Protein AF-A0A1D1ZWN4-F1 (afdb_monomer_lite)

Secondary structure (DSSP, 8-state):
-PPPP--HHHHHHHHHHHHHH-TT-TTTTHHHHHHHHHHHHHHH-HHHHHHHHHHTTPPTT---SS--GGGHHHHHHHHHHHHHHHHHHHHHHT-------------

Foldseek 3Di:
DDDPQPQLVNLVVVLVVVCVVCVPCVVSCVVSVLLNVLNVLCVQCVPLSVLQCVQQVHDPRDRDPDRDPSCVVSVVVSVVSVVVV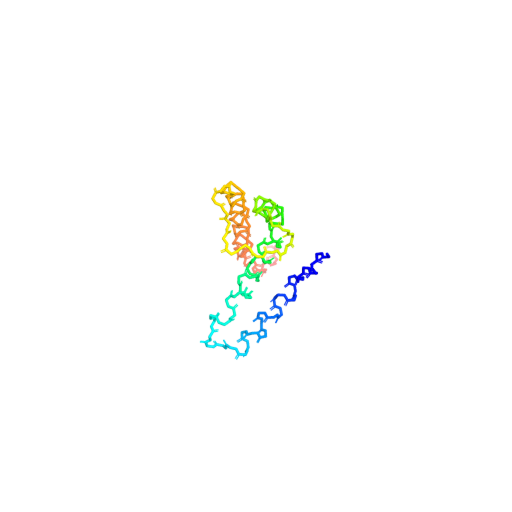VVVVVVVVPPDPPPDDDDDDDD

Radius of gyration: 20.28 Å; chains: 1; bounding box: 47×37×68 Å

Sequence (107 aa):
MPAPVPSCDRVFRALEDCSRKHPRQPEVCSQLSAAAGWCAVRSVCPSEVDAVEACAGRGPGMTPPRVPHTCSFQVQCLDECLEAHAERLEADAELPRVSQGQGRNPA

Organism: Auxenochlorella protothecoides (NCBI:txid3075)

pLDDT: mean 76.06, std 15.77, range [36.69, 93.31]

Structure (mmCIF, N/CA/C/O backbone):
data_AF-A0A1D1ZWN4-F1
#
_entry.id   AF-A0A1D1ZWN4-F1
#
loop_
_atom_site.group_PDB
_atom_site.id
_atom_site.type_symbol
_atom_site.label_atom_id
_atom_site.label_alt_id
_atom_site.label_comp_id
_atom_site.label_asym_id
_atom_site.label_entity_id
_atom_site.label_seq_id
_atom_site.pdbx_PDB_ins_code
_atom_site.Cartn_x
_atom_site.Cartn_y
_atom_site.Cartn_z
_atom_site.occupancy
_atom_site.B_iso_or_equiv
_atom_site.auth_seq_id
_atom_site.auth_comp_id
_atom_site.auth_asym_id
_atom_site.auth_atom_id
_atom_site.pdbx_PDB_model_num
ATOM 1 N N . MET A 1 1 ? -1.647 -10.327 -19.494 1.00 36.69 1 MET A N 1
ATOM 2 C CA . MET A 1 1 ? -2.592 -10.663 -18.408 1.00 36.69 1 MET A CA 1
ATOM 3 C C . MET A 1 1 ? -1.975 -10.141 -17.116 1.00 36.69 1 MET A C 1
ATOM 5 O O . MET A 1 1 ? -0.909 -10.642 -16.776 1.00 36.69 1 MET A O 1
ATOM 9 N N . PRO A 1 2 ? -2.505 -9.091 -16.466 1.00 42.16 2 PRO A N 1
ATOM 10 C CA . PRO A 1 2 ? -1.971 -8.665 -15.175 1.00 42.16 2 PRO A CA 1
ATOM 11 C C . PRO A 1 2 ? -2.254 -9.764 -14.140 1.00 42.16 2 PRO A C 1
ATOM 13 O O . PRO A 1 2 ? -3.363 -10.297 -14.092 1.00 42.16 2 PRO A O 1
ATOM 16 N N . ALA A 1 3 ? -1.233 -10.163 -13.381 1.00 41.41 3 ALA A N 1
ATOM 17 C CA . ALA A 1 3 ? -1.375 -11.148 -12.314 1.00 41.41 3 ALA A CA 1
ATOM 18 C C . ALA A 1 3 ? -2.416 -10.661 -11.287 1.00 41.41 3 ALA A C 1
ATOM 20 O O . ALA A 1 3 ? -2.485 -9.456 -11.033 1.00 41.41 3 ALA A O 1
ATOM 21 N N . PRO A 1 4 ? -3.230 -11.555 -10.696 1.00 47.88 4 PRO A N 1
ATOM 22 C CA . PRO A 1 4 ? -4.148 -11.167 -9.637 1.00 47.88 4 PRO A CA 1
ATOM 23 C C . PRO A 1 4 ? -3.336 -10.597 -8.478 1.00 47.88 4 PRO A C 1
ATOM 25 O O . PRO A 1 4 ? -2.487 -11.284 -7.907 1.00 47.88 4 PRO A O 1
ATOM 28 N N . VAL A 1 5 ? -3.593 -9.333 -8.150 1.00 52.28 5 VAL A N 1
ATOM 29 C CA . VAL A 1 5 ? -3.044 -8.696 -6.955 1.00 52.28 5 VAL A CA 1
ATOM 30 C C . VAL A 1 5 ? -3.361 -9.577 -5.746 1.00 52.28 5 VAL A C 1
ATOM 32 O O . VAL A 1 5 ? -4.523 -9.965 -5.571 1.00 52.28 5 VAL A O 1
ATOM 35 N N . PRO A 1 6 ? -2.373 -9.967 -4.922 1.00 60.22 6 PRO A N 1
ATOM 36 C CA . PRO A 1 6 ? -2.689 -10.655 -3.686 1.00 60.22 6 PRO A CA 1
ATOM 37 C C . PRO A 1 6 ? -3.513 -9.690 -2.834 1.00 60.22 6 PRO A C 1
ATOM 39 O O . PRO A 1 6 ? -3.035 -8.630 -2.442 1.00 60.22 6 PRO A O 1
ATOM 42 N N . SER A 1 7 ? -4.777 -10.033 -2.581 1.00 74.56 7 SER A N 1
ATOM 43 C CA . SER A 1 7 ? -5.612 -9.283 -1.643 1.00 74.56 7 SER A CA 1
ATOM 44 C C . SER A 1 7 ? -4.868 -9.163 -0.312 1.00 74.56 7 SER A C 1
ATOM 46 O O . SER A 1 7 ? -4.249 -10.138 0.115 1.00 74.56 7 SER A O 1
ATOM 48 N N . CYS A 1 8 ? -4.936 -8.009 0.353 1.00 81.31 8 CYS A N 1
ATOM 49 C CA . CYS A 1 8 ? -4.185 -7.768 1.588 1.00 81.31 8 CYS A CA 1
ATOM 50 C C . CYS A 1 8 ? -4.397 -8.845 2.663 1.00 81.31 8 CYS A C 1
ATOM 52 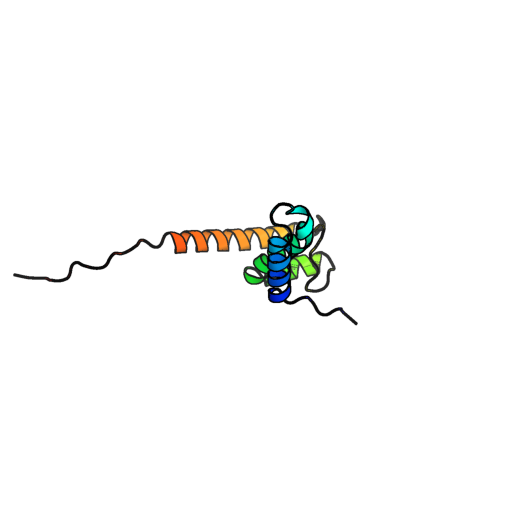O O . CYS A 1 8 ? -3.445 -9.244 3.325 1.00 81.31 8 CYS A O 1
ATOM 54 N N . ASP A 1 9 ? -5.596 -9.426 2.733 1.00 82.62 9 ASP A N 1
ATOM 55 C CA . ASP A 1 9 ? -5.906 -10.600 3.561 1.00 82.62 9 ASP A CA 1
ATOM 56 C C . ASP A 1 9 ? -4.953 -11.792 3.328 1.00 82.62 9 ASP A C 1
ATOM 58 O O . ASP A 1 9 ? -4.449 -12.402 4.272 1.00 82.62 9 ASP A O 1
ATOM 62 N N . ARG A 1 10 ? -4.627 -12.095 2.063 1.00 85.12 10 ARG A N 1
ATOM 63 C CA . ARG A 1 10 ? -3.682 -13.169 1.719 1.00 85.12 10 ARG A CA 1
ATOM 64 C C . ARG A 1 10 ? -2.265 -12.840 2.163 1.00 85.12 10 ARG A C 1
ATOM 66 O O . ARG A 1 10 ? -1.551 -13.745 2.583 1.00 85.12 10 ARG A O 1
ATOM 73 N N . VAL A 1 11 ? -1.863 -11.574 2.067 1.00 86.19 11 VAL A N 1
ATOM 74 C CA . VAL A 1 11 ? -0.534 -11.121 2.494 1.00 86.19 11 VAL A CA 1
ATOM 75 C C . VAL A 1 11 ? -0.398 -11.246 4.010 1.00 86.19 11 VAL A C 1
ATOM 77 O O . VAL A 1 11 ? 0.580 -11.826 4.478 1.00 86.19 11 VAL A O 1
ATOM 80 N N . PHE A 1 12 ? -1.403 -10.806 4.772 1.00 88.12 12 PHE A N 1
ATOM 81 C CA . PHE A 1 12 ? -1.416 -10.951 6.230 1.00 88.12 12 PHE A CA 1
ATOM 82 C C . PHE A 1 12 ? -1.387 -12.420 6.662 1.00 88.12 12 PHE A C 1
ATOM 84 O O . PHE A 1 12 ? -0.574 -12.797 7.504 1.00 88.12 12 PHE A O 1
ATOM 91 N N . ARG A 1 13 ? -2.195 -13.282 6.031 1.00 90.12 13 ARG A N 1
ATOM 92 C CA . ARG A 1 13 ? -2.187 -14.730 6.302 1.00 90.12 13 ARG A CA 1
ATOM 93 C C . ARG A 1 13 ? -0.848 -15.390 5.980 1.00 90.12 13 ARG A C 1
ATOM 95 O O . ARG A 1 13 ? -0.375 -16.220 6.753 1.00 90.12 13 ARG A O 1
ATOM 102 N N . ALA A 1 14 ? -0.234 -15.028 4.855 1.00 89.25 14 ALA A N 1
ATOM 103 C CA . ALA A 1 14 ? 1.075 -15.545 4.472 1.00 89.25 14 ALA A CA 1
ATOM 104 C C . ALA A 1 14 ? 2.174 -15.083 5.441 1.00 89.25 14 ALA A C 1
ATOM 106 O O . ALA A 1 14 ? 3.045 -15.876 5.795 1.00 89.25 14 ALA A O 1
ATOM 107 N N . LEU A 1 15 ? 2.116 -13.831 5.907 1.00 89.69 15 LEU A N 1
ATOM 108 C CA . LEU A 1 15 ? 3.036 -13.317 6.918 1.00 89.69 15 LEU A CA 1
ATOM 109 C C . LEU A 1 15 ? 2.876 -14.046 8.256 1.00 89.69 15 LEU A C 1
ATOM 111 O O . LEU A 1 15 ? 3.875 -14.447 8.846 1.00 89.69 15 LEU A O 1
ATOM 115 N N . GLU A 1 16 ? 1.642 -14.259 8.717 1.00 91.25 16 GLU A N 1
ATOM 116 C CA . GLU A 1 16 ? 1.366 -14.997 9.954 1.00 91.25 16 GLU A CA 1
ATOM 117 C C . GLU A 1 16 ? 1.903 -16.434 9.878 1.00 91.25 16 GLU A C 1
ATOM 119 O O . GLU A 1 16 ? 2.577 -16.908 10.793 1.00 91.25 16 GLU A O 1
ATOM 124 N N . ASP A 1 17 ? 1.655 -17.127 8.765 1.00 93.31 17 ASP A N 1
ATOM 125 C CA . ASP A 1 17 ? 2.168 -18.477 8.539 1.00 93.31 17 ASP A CA 1
ATOM 126 C C . ASP A 1 17 ? 3.704 -18.518 8.496 1.00 93.31 17 ASP A C 1
ATOM 128 O O . ASP A 1 17 ? 4.322 -19.369 9.141 1.00 93.31 17 ASP A O 1
ATOM 132 N N . CYS A 1 18 ? 4.329 -17.555 7.814 1.00 91.19 18 CYS A N 1
ATOM 133 C CA . CYS A 1 18 ? 5.781 -17.412 7.781 1.00 91.19 18 CYS A CA 1
ATOM 134 C C . CYS A 1 18 ? 6.354 -17.150 9.181 1.00 91.19 18 CYS A C 1
ATOM 136 O O . CYS A 1 18 ? 7.299 -17.820 9.590 1.00 91.19 18 CYS A O 1
ATOM 138 N N . SER A 1 19 ? 5.745 -16.244 9.951 1.00 90.75 19 SER A N 1
ATOM 139 C CA . SER A 1 19 ? 6.163 -15.915 11.318 1.00 90.75 19 SER A CA 1
ATOM 140 C C . SER A 1 19 ? 6.057 -17.121 12.255 1.00 90.75 19 SER A C 1
ATOM 142 O O . SER A 1 19 ? 6.983 -17.391 13.020 1.00 90.75 19 SER A O 1
ATOM 144 N N . ARG A 1 20 ? 4.986 -17.920 12.136 1.00 92.69 20 ARG A N 1
ATOM 145 C CA . ARG A 1 20 ? 4.835 -19.178 12.887 1.00 92.69 20 ARG A CA 1
ATOM 146 C C . ARG A 1 20 ? 5.908 -20.206 12.540 1.00 92.69 20 ARG A C 1
ATOM 148 O O . ARG A 1 20 ? 6.387 -20.906 13.429 1.00 92.69 20 ARG A O 1
ATOM 155 N N . LYS A 1 21 ? 6.280 -20.314 11.262 1.00 92.44 21 LYS A N 1
ATOM 156 C CA . LYS A 1 21 ? 7.307 -21.255 10.783 1.00 92.44 21 LYS A CA 1
ATOM 157 C C . LYS A 1 21 ? 8.730 -20.788 11.095 1.00 92.44 21 LYS A C 1
ATOM 159 O O . LYS A 1 21 ? 9.608 -21.617 11.321 1.00 92.44 21 LYS A O 1
ATOM 164 N N . HIS A 1 22 ? 8.951 -19.476 11.149 1.00 90.25 22 HIS A N 1
ATOM 165 C CA . HIS A 1 22 ? 10.262 -18.850 11.312 1.00 90.25 22 HIS A CA 1
ATOM 166 C C . HIS A 1 22 ? 10.295 -17.833 12.474 1.00 90.25 22 HIS A C 1
ATOM 168 O O . HIS A 1 22 ? 10.697 -16.686 12.277 1.00 90.25 22 HIS A O 1
ATOM 174 N N . PRO A 1 23 ? 9.966 -18.229 13.720 1.00 86.75 23 PRO A N 1
ATOM 175 C CA . PRO A 1 23 ? 9.798 -17.291 14.838 1.00 86.75 23 PRO A CA 1
ATOM 176 C C . PRO A 1 23 ? 11.094 -16.592 15.279 1.00 86.75 23 PRO A C 1
ATOM 178 O O . PRO A 1 23 ? 11.048 -15.592 15.986 1.00 86.75 23 PRO A O 1
ATOM 181 N N . ARG A 1 24 ? 12.261 -17.122 14.892 1.00 89.69 24 ARG A N 1
ATOM 182 C CA . ARG A 1 24 ? 13.587 -16.557 15.210 1.00 89.69 24 ARG A CA 1
ATOM 183 C C . ARG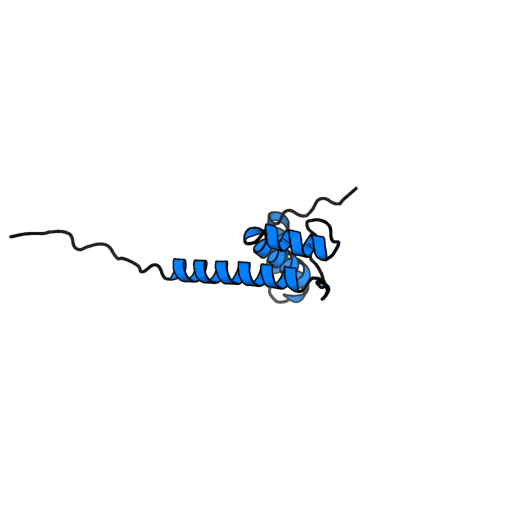 A 1 24 ? 14.308 -15.966 13.999 1.00 89.69 24 ARG A C 1
ATOM 185 O O . ARG A 1 24 ? 15.460 -15.578 14.135 1.00 89.69 24 ARG A O 1
ATOM 192 N N . GLN A 1 25 ? 13.668 -15.962 12.830 1.00 86.31 25 GLN A N 1
ATOM 193 C CA . GLN A 1 25 ? 14.286 -15.540 11.572 1.00 86.31 25 GLN A CA 1
ATOM 194 C C . GLN A 1 25 ? 13.367 -14.552 10.842 1.00 86.31 25 GLN A C 1
ATOM 196 O O . GLN A 1 25 ? 12.742 -14.905 9.836 1.00 86.31 25 GLN A O 1
ATOM 201 N N . PRO A 1 26 ? 13.223 -13.321 11.365 1.00 80.12 26 PRO A N 1
ATOM 202 C CA . PRO A 1 26 ? 12.349 -12.316 10.770 1.00 80.12 26 PRO A CA 1
ATOM 203 C C . PRO A 1 26 ? 12.806 -11.908 9.363 1.00 80.12 26 PRO A C 1
ATOM 205 O O . PRO A 1 26 ? 11.982 -11.447 8.571 1.00 80.12 26 PRO A O 1
ATOM 208 N N . GLU A 1 27 ? 14.083 -12.112 9.010 1.00 86.88 27 GLU A N 1
ATOM 209 C CA . GLU A 1 27 ? 14.578 -11.809 7.665 1.00 86.88 27 GLU A CA 1
ATOM 210 C C . GLU A 1 27 ? 13.922 -12.678 6.584 1.00 86.88 27 GLU A C 1
ATOM 212 O O . GLU A 1 27 ? 13.685 -12.201 5.474 1.00 86.88 27 GLU A O 1
ATOM 217 N N . VAL A 1 28 ? 13.541 -13.916 6.919 1.00 88.31 28 VAL A N 1
ATOM 218 C CA . VAL A 1 28 ? 12.893 -14.855 5.987 1.00 88.31 28 VAL A CA 1
ATOM 219 C C . VAL A 1 28 ? 11.523 -14.331 5.559 1.00 88.31 28 VAL A C 1
ATOM 221 O O . VAL A 1 28 ? 11.120 -14.488 4.408 1.00 88.31 28 VAL A O 1
ATOM 224 N N . CYS A 1 29 ? 10.831 -13.643 6.467 1.00 89.06 29 CYS A N 1
ATOM 225 C CA . CYS A 1 29 ? 9.518 -13.064 6.214 1.00 89.06 29 CYS A CA 1
ATOM 226 C C . CYS A 1 29 ? 9.585 -11.590 5.790 1.00 89.06 29 CYS A C 1
ATOM 228 O O . CYS A 1 29 ? 8.539 -10.991 5.575 1.00 89.06 29 CYS A O 1
ATOM 230 N N . SER A 1 30 ? 10.775 -10.996 5.6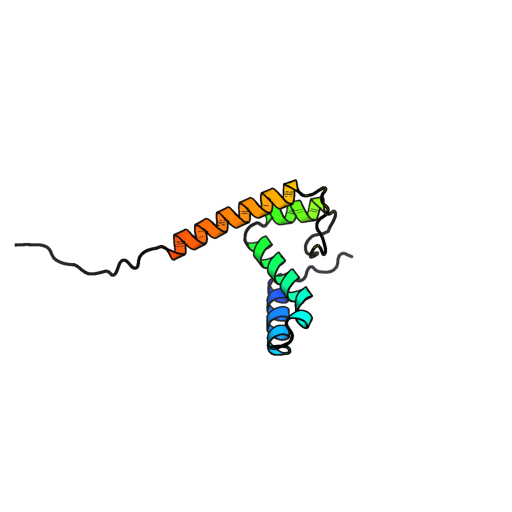25 1.00 85.19 30 SER A N 1
ATOM 231 C CA . SER A 1 30 ? 10.949 -9.552 5.390 1.00 85.19 30 SER A CA 1
ATOM 232 C C . SER A 1 30 ? 10.149 -9.024 4.192 1.00 85.19 30 SER A C 1
ATOM 234 O O . SER A 1 30 ? 9.520 -7.971 4.283 1.00 85.19 30 SER A O 1
ATOM 236 N N . GLN A 1 31 ? 10.088 -9.783 3.093 1.00 82.62 31 GLN A N 1
ATOM 237 C CA . GLN A 1 31 ? 9.295 -9.405 1.916 1.00 82.62 31 GLN A CA 1
ATOM 238 C C . GLN A 1 31 ? 7.785 -9.419 2.198 1.00 82.62 31 GLN A C 1
ATOM 240 O O . GLN A 1 31 ? 7.063 -8.534 1.740 1.00 82.62 31 GLN A O 1
ATOM 245 N N . LEU A 1 32 ? 7.310 -10.396 2.977 1.00 86.31 32 LEU A N 1
ATOM 246 C CA . LEU A 1 32 ? 5.914 -10.473 3.409 1.00 86.31 32 LEU A CA 1
ATOM 247 C C . LEU A 1 32 ? 5.588 -9.373 4.421 1.00 86.31 32 LEU A C 1
ATOM 249 O O . LEU A 1 32 ? 4.514 -8.789 4.338 1.00 86.31 32 LEU A O 1
ATOM 253 N N . SER A 1 33 ? 6.517 -9.039 5.318 1.00 85.06 33 SER A N 1
ATOM 254 C CA . SER A 1 33 ? 6.387 -7.924 6.258 1.00 85.06 33 SER A CA 1
ATOM 255 C C . SER A 1 33 ? 6.284 -6.588 5.529 1.00 85.06 33 SER A C 1
ATOM 257 O O . SER A 1 33 ? 5.407 -5.790 5.843 1.00 85.06 33 SER A O 1
ATOM 259 N N . ALA A 1 34 ? 7.121 -6.359 4.513 1.00 84.00 34 ALA A N 1
ATOM 260 C CA . ALA A 1 34 ? 7.049 -5.159 3.683 1.00 84.00 34 ALA A CA 1
ATOM 261 C C . ALA A 1 34 ? 5.717 -5.080 2.917 1.00 84.00 34 ALA A C 1
ATOM 263 O O . ALA A 1 34 ? 5.080 -4.029 2.885 1.00 84.00 34 ALA A O 1
ATOM 264 N N . ALA A 1 35 ? 5.257 -6.199 2.348 1.00 83.31 35 ALA A N 1
ATOM 265 C CA . ALA A 1 35 ? 3.963 -6.268 1.672 1.00 83.31 35 ALA A CA 1
ATOM 266 C C . ALA A 1 35 ? 2.782 -6.046 2.627 1.00 83.31 35 ALA A C 1
ATOM 268 O O . ALA A 1 35 ? 1.838 -5.339 2.281 1.00 83.31 35 ALA A O 1
ATOM 269 N N . ALA A 1 36 ? 2.842 -6.603 3.837 1.00 85.31 36 ALA A N 1
ATOM 270 C CA . ALA A 1 36 ? 1.832 -6.404 4.868 1.00 85.31 36 ALA A CA 1
ATOM 271 C C . ALA A 1 36 ? 1.799 -4.948 5.349 1.00 85.31 36 ALA A C 1
ATOM 273 O O . ALA A 1 36 ? 0.717 -4.381 5.474 1.00 85.31 36 ALA A O 1
ATOM 274 N N . GLY A 1 37 ? 2.967 -4.327 5.545 1.00 84.31 37 GLY A N 1
ATOM 275 C CA . GLY A 1 37 ? 3.083 -2.904 5.859 1.00 84.31 37 GLY A CA 1
ATOM 276 C C . GLY A 1 37 ? 2.447 -2.036 4.776 1.00 84.31 37 GLY A C 1
ATOM 277 O O . GLY A 1 37 ? 1.624 -1.179 5.078 1.00 84.31 37 GLY A O 1
ATOM 278 N N . TRP A 1 38 ? 2.722 -2.328 3.502 1.00 83.56 38 TRP A N 1
ATOM 279 C CA . TRP A 1 38 ? 2.105 -1.609 2.384 1.00 83.56 38 TRP A CA 1
ATOM 280 C C . TRP A 1 38 ? 0.581 -1.778 2.338 1.00 83.56 38 TRP A C 1
ATOM 282 O O . TRP A 1 38 ? -0.157 -0.829 2.085 1.00 83.56 38 TRP A O 1
ATOM 292 N N . CYS A 1 39 ? 0.094 -2.978 2.646 1.00 85.94 39 CYS A N 1
ATOM 293 C CA . CYS A 1 39 ? -1.332 -3.258 2.761 1.00 85.94 39 CYS A CA 1
ATOM 294 C C . CYS A 1 39 ? -2.009 -2.517 3.918 1.00 85.94 39 CYS A C 1
ATOM 296 O O . CYS A 1 39 ? -3.124 -2.024 3.751 1.00 85.94 39 CYS A O 1
ATOM 298 N N . ALA A 1 40 ? -1.341 -2.411 5.067 1.00 83.44 40 ALA A N 1
ATOM 299 C CA . ALA A 1 40 ? -1.828 -1.631 6.199 1.00 83.44 40 ALA A CA 1
ATOM 300 C C . ALA A 1 40 ? -1.919 -0.144 5.832 1.00 83.44 40 ALA A C 1
ATOM 302 O O . ALA A 1 40 ? -2.972 0.466 5.994 1.00 83.44 40 ALA A O 1
ATOM 303 N N . VAL A 1 41 ? -0.869 0.408 5.225 1.00 85.19 41 VAL A N 1
ATOM 304 C CA . VAL A 1 41 ? -0.840 1.804 4.768 1.00 85.19 41 VAL A CA 1
ATOM 305 C C . VAL A 1 41 ? -1.948 2.075 3.742 1.00 85.19 41 VAL A C 1
ATOM 307 O O . VAL A 1 41 ? -2.692 3.041 3.885 1.00 85.19 41 VAL A O 1
ATOM 310 N N . ARG A 1 42 ? -2.158 1.174 2.771 1.00 85.69 42 ARG A N 1
ATOM 311 C CA . ARG A 1 42 ? -3.250 1.287 1.786 1.00 85.69 42 ARG A CA 1
ATOM 312 C C . ARG A 1 42 ? -4.641 1.243 2.420 1.00 85.69 42 ARG A C 1
ATOM 314 O O . ARG A 1 42 ? -5.566 1.832 1.875 1.00 85.69 42 ARG A O 1
ATOM 321 N N . SER A 1 43 ? -4.811 0.529 3.533 1.00 84.44 43 SER A N 1
ATOM 322 C CA . SER A 1 43 ? -6.103 0.462 4.228 1.00 84.44 43 SER A CA 1
ATOM 323 C C . SER A 1 43 ? -6.486 1.782 4.900 1.00 84.44 43 SER A C 1
ATOM 325 O O . SER A 1 43 ? -7.673 2.064 5.039 1.00 84.44 43 SER A O 1
ATOM 327 N N . VAL A 1 44 ? -5.487 2.592 5.261 1.00 87.12 44 VAL A N 1
ATOM 328 C CA . VAL A 1 44 ? -5.654 3.880 5.940 1.00 87.12 44 VAL A CA 1
ATOM 329 C C . VAL A 1 44 ? -5.688 5.036 4.937 1.00 87.12 44 VAL A C 1
ATOM 331 O O . VAL A 1 44 ? -6.602 5.854 4.972 1.00 87.12 44 VAL A O 1
ATOM 334 N N . CYS A 1 45 ? -4.729 5.059 4.011 1.00 88.75 45 CYS A N 1
ATOM 335 C CA . CYS A 1 45 ? -4.518 6.121 3.025 1.00 88.75 45 CYS A CA 1
ATOM 336 C C . CYS A 1 45 ? -4.547 5.540 1.596 1.00 88.75 45 CYS A C 1
ATOM 338 O O . CYS A 1 45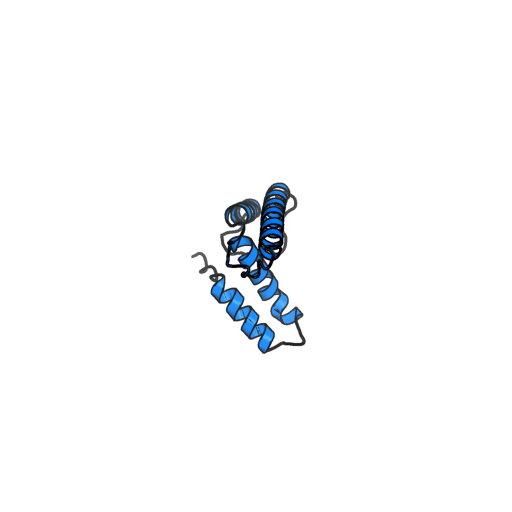 ? -3.513 5.460 0.924 1.00 88.75 45 CYS A O 1
ATOM 340 N N . PRO A 1 46 ? -5.705 5.037 1.114 1.00 87.12 46 PRO A N 1
ATOM 341 C CA . PRO A 1 46 ? -5.785 4.340 -0.171 1.00 87.12 46 PRO A CA 1
ATOM 342 C C . PRO A 1 46 ? -5.456 5.247 -1.361 1.00 87.12 46 PRO A C 1
ATOM 344 O O . PRO A 1 46 ? -4.861 4.776 -2.330 1.00 87.12 46 PRO A O 1
ATOM 347 N N . SER A 1 47 ? -5.831 6.525 -1.288 1.00 87.69 47 SER A N 1
ATOM 348 C CA . SER A 1 47 ? -5.639 7.508 -2.359 1.00 87.69 47 SER A CA 1
ATOM 349 C C . SER A 1 47 ? -4.171 7.900 -2.511 1.00 87.69 47 SER A C 1
ATOM 351 O O . SER A 1 47 ? -3.647 7.960 -3.621 1.00 87.69 47 SER A O 1
ATOM 353 N N . GLU A 1 48 ? -3.486 8.119 -1.393 1.00 89.19 48 GLU A N 1
ATOM 354 C CA . GLU A 1 48 ? -2.081 8.514 -1.351 1.00 89.19 48 GLU A CA 1
ATOM 355 C C . GLU A 1 48 ? -1.189 7.353 -1.806 1.00 89.19 48 GLU A C 1
ATOM 357 O O . GLU A 1 48 ? -0.242 7.553 -2.567 1.00 89.19 48 GLU A O 1
ATOM 362 N N . VAL A 1 49 ? -1.537 6.117 -1.428 1.00 85.50 49 VAL A N 1
ATOM 363 C CA . VAL A 1 49 ? -0.863 4.915 -1.940 1.00 85.50 49 VAL A CA 1
ATOM 364 C C . VAL A 1 49 ? -1.042 4.769 -3.448 1.00 85.50 49 VAL A C 1
ATOM 366 O O . VAL A 1 49 ? -0.064 4.484 -4.139 1.00 85.50 49 VAL A O 1
ATOM 369 N N . ASP A 1 50 ? -2.250 4.986 -3.972 1.00 85.12 50 ASP A N 1
ATOM 370 C CA . ASP A 1 50 ? -2.503 4.932 -5.417 1.00 85.12 50 ASP A CA 1
ATOM 371 C C . ASP A 1 50 ? -1.688 6.002 -6.165 1.00 85.12 50 ASP A C 1
ATOM 373 O O . ASP A 1 50 ? -1.058 5.709 -7.180 1.00 85.12 50 ASP A O 1
ATOM 377 N N . ALA A 1 51 ? -1.580 7.212 -5.604 1.00 86.56 51 ALA A N 1
ATOM 378 C CA . ALA A 1 51 ? -0.752 8.284 -6.154 1.00 86.56 51 ALA A CA 1
ATOM 379 C C . ALA A 1 51 ? 0.747 7.932 -6.169 1.00 86.56 51 ALA A C 1
ATOM 381 O O . ALA A 1 51 ? 1.442 8.218 -7.150 1.00 86.56 51 ALA A O 1
ATOM 382 N N . VAL A 1 52 ? 1.259 7.289 -5.113 1.00 86.25 52 VAL A N 1
ATOM 383 C CA . VAL A 1 52 ? 2.648 6.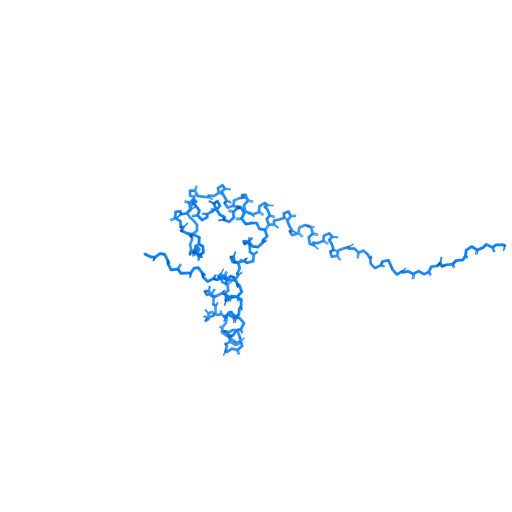805 -5.058 1.00 86.25 52 VAL A CA 1
ATOM 384 C C . VAL A 1 52 ? 2.882 5.680 -6.073 1.00 86.25 52 VAL A C 1
ATOM 386 O O . VAL A 1 52 ? 3.894 5.704 -6.776 1.00 86.25 52 VAL A O 1
ATOM 389 N N . GLU A 1 53 ? 1.963 4.715 -6.191 1.00 82.56 53 GLU A N 1
ATOM 390 C CA . GLU A 1 53 ? 2.052 3.622 -7.173 1.00 82.56 53 GLU A CA 1
ATOM 391 C C . GLU A 1 53 ? 2.021 4.157 -8.613 1.00 82.56 53 GLU A C 1
ATOM 393 O O . GLU A 1 53 ? 2.889 3.807 -9.421 1.00 82.56 53 GLU A O 1
ATOM 398 N N . ALA A 1 54 ? 1.092 5.073 -8.904 1.00 84.00 54 ALA A N 1
ATOM 399 C CA . ALA A 1 54 ? 0.965 5.736 -10.196 1.00 84.00 54 ALA A CA 1
ATOM 400 C C . ALA A 1 54 ? 2.228 6.532 -10.551 1.00 84.00 54 ALA A C 1
ATOM 402 O O . ALA A 1 54 ? 2.745 6.409 -11.663 1.00 84.00 54 ALA A O 1
ATOM 403 N N . CYS A 1 55 ? 2.777 7.294 -9.600 1.00 84.50 55 CYS A N 1
ATOM 404 C CA . CYS A 1 55 ? 4.012 8.045 -9.809 1.00 84.50 55 CYS A CA 1
ATOM 405 C C . CYS A 1 55 ? 5.226 7.126 -10.024 1.00 84.50 55 CYS A C 1
ATOM 407 O O . CYS A 1 55 ? 6.072 7.390 -10.879 1.00 84.50 55 CYS A O 1
ATOM 409 N N . ALA A 1 56 ? 5.302 6.009 -9.297 1.00 80.38 56 ALA A N 1
ATOM 410 C CA . ALA A 1 56 ? 6.355 5.014 -9.472 1.00 80.38 56 ALA A CA 1
ATOM 411 C C . ALA A 1 56 ? 6.229 4.218 -10.788 1.00 80.38 56 ALA A C 1
ATOM 413 O O . ALA A 1 56 ? 7.082 3.368 -11.061 1.00 80.38 56 ALA A O 1
ATOM 414 N N . GLY A 1 57 ? 5.179 4.457 -11.585 1.00 73.00 57 GLY A N 1
ATOM 415 C CA . GLY A 1 57 ? 4.884 3.711 -12.807 1.00 73.00 57 GLY A CA 1
ATOM 416 C C . GLY A 1 57 ? 4.573 2.238 -12.538 1.00 73.00 57 GLY A C 1
ATOM 417 O O . GLY A 1 57 ? 4.825 1.389 -13.396 1.00 73.00 57 GLY A O 1
ATOM 418 N N . ARG A 1 58 ? 4.089 1.906 -11.334 1.00 66.12 58 ARG A N 1
ATOM 419 C CA . ARG A 1 58 ? 3.762 0.535 -10.930 1.00 66.12 58 ARG A CA 1
ATOM 420 C C . ARG A 1 58 ? 2.253 0.328 -10.966 1.00 66.12 58 ARG A C 1
ATOM 422 O O . ARG A 1 58 ? 1.478 1.214 -10.631 1.00 66.12 58 ARG A O 1
ATOM 429 N N . GLY A 1 59 ? 1.845 -0.860 -11.410 1.00 58.56 59 GLY A N 1
ATOM 430 C CA . GLY A 1 59 ? 0.444 -1.266 -11.355 1.00 58.56 59 GLY A CA 1
ATOM 431 C C . GLY A 1 59 ? -0.021 -1.489 -9.911 1.00 58.56 59 GLY A C 1
ATOM 432 O O . GLY A 1 59 ? 0.821 -1.668 -9.025 1.00 58.56 59 GLY A O 1
ATOM 433 N N . PRO A 1 60 ? -1.344 -1.534 -9.684 1.00 53.81 60 PRO A N 1
ATOM 434 C CA . PRO A 1 60 ? -1.908 -1.749 -8.358 1.00 53.81 60 PRO A CA 1
ATOM 435 C C . PRO A 1 60 ? -1.356 -3.042 -7.748 1.00 53.81 60 PRO A C 1
ATOM 437 O O . PRO A 1 60 ? -1.291 -4.065 -8.431 1.00 53.81 60 PRO A O 1
ATOM 440 N N . GLY A 1 61 ? -0.957 -3.004 -6.473 1.00 55.44 61 GLY A N 1
ATOM 441 C CA . GLY A 1 61 ? -0.554 -4.191 -5.710 1.00 55.44 61 GLY A CA 1
ATOM 442 C C . GLY A 1 61 ? 0.898 -4.640 -5.905 1.00 55.44 61 GLY A C 1
ATOM 443 O O . GLY A 1 61 ? 1.242 -5.760 -5.520 1.00 55.44 61 GLY A O 1
ATOM 444 N N . MET A 1 62 ? 1.758 -3.793 -6.476 1.00 55.25 62 MET A N 1
ATOM 445 C CA . MET A 1 62 ? 3.207 -3.998 -6.436 1.00 55.25 62 MET A CA 1
ATOM 446 C C . MET A 1 62 ? 3.809 -3.246 -5.254 1.00 55.25 62 MET A C 1
ATOM 448 O O . MET A 1 62 ? 3.857 -2.020 -5.255 1.00 55.25 62 MET A O 1
ATOM 452 N N . THR A 1 63 ? 4.371 -3.976 -4.290 1.00 57.91 63 THR A N 1
ATOM 453 C CA . THR A 1 63 ? 5.225 -3.381 -3.259 1.00 57.91 63 THR A CA 1
ATOM 454 C C . THR A 1 63 ? 6.431 -2.711 -3.922 1.00 57.91 63 THR A C 1
ATOM 456 O O . THR A 1 63 ? 7.199 -3.392 -4.612 1.00 57.91 63 THR A O 1
ATOM 459 N N . PRO A 1 64 ? 6.637 -1.394 -3.759 1.00 54.72 64 PRO A N 1
ATOM 460 C CA . PRO A 1 64 ? 7.811 -0.750 -4.318 1.00 54.72 64 PRO A CA 1
ATOM 461 C C . PRO A 1 64 ? 9.053 -1.191 -3.522 1.00 54.72 64 PRO A C 1
ATOM 463 O O . PRO A 1 64 ? 9.110 -0.958 -2.318 1.00 54.72 64 PRO A O 1
ATOM 466 N N . PRO A 1 65 ? 10.089 -1.786 -4.150 1.00 56.91 65 PRO A N 1
ATOM 467 C CA . PRO A 1 65 ? 11.349 -2.049 -3.456 1.00 56.91 65 PRO A CA 1
ATOM 468 C C . PRO A 1 65 ? 12.096 -0.746 -3.129 1.00 56.91 65 PRO A C 1
ATOM 470 O O . PRO A 1 65 ? 12.865 -0.715 -2.174 1.00 56.91 65 PRO A O 1
ATOM 473 N N . ARG A 1 66 ? 11.865 0.322 -3.913 1.00 63.34 66 ARG A N 1
ATOM 474 C CA . ARG A 1 66 ? 12.254 1.721 -3.661 1.00 63.34 66 ARG A CA 1
ATOM 475 C C . ARG A 1 66 ? 11.317 2.645 -4.439 1.00 63.34 66 ARG A C 1
ATOM 477 O O . ARG A 1 66 ? 11.098 2.414 -5.631 1.00 63.34 66 ARG A O 1
ATOM 484 N N . VAL A 1 67 ? 10.785 3.672 -3.782 1.00 68.25 67 VAL A N 1
ATOM 485 C CA . VAL A 1 67 ? 10.050 4.759 -4.444 1.00 68.25 67 VAL A CA 1
ATOM 486 C C . VAL A 1 67 ? 11.080 5.732 -5.035 1.00 68.25 67 VAL A C 1
ATOM 488 O O . VAL A 1 67 ? 12.020 6.107 -4.330 1.00 68.25 67 VAL A O 1
ATOM 491 N N . PRO A 1 68 ? 10.990 6.099 -6.326 1.00 75.06 68 PRO A N 1
ATOM 492 C CA . PRO A 1 68 ? 11.938 7.034 -6.919 1.00 75.06 68 PRO A CA 1
ATOM 493 C C . PRO A 1 68 ? 11.797 8.431 -6.296 1.00 75.06 68 PRO A C 1
ATOM 495 O O . PRO A 1 68 ? 10.698 8.866 -5.967 1.00 75.06 68 PRO A O 1
ATOM 498 N N . HIS A 1 69 ? 12.909 9.166 -6.196 1.00 78.38 69 HIS A N 1
ATOM 499 C CA . HIS A 1 69 ? 12.951 10.521 -5.617 1.00 78.38 69 HIS A CA 1
ATOM 500 C C . HIS A 1 69 ? 12.147 11.560 -6.427 1.00 78.38 69 HIS A C 1
ATOM 502 O O . HIS A 1 69 ? 11.915 12.684 -5.995 1.00 78.38 69 HIS A O 1
ATOM 508 N N . THR A 1 70 ? 11.708 11.205 -7.632 1.00 81.50 70 THR A N 1
ATOM 509 C CA . THR A 1 70 ? 10.761 12.004 -8.417 1.00 81.50 70 THR A CA 1
ATOM 510 C C . THR A 1 70 ? 9.353 11.990 -7.819 1.00 81.50 70 THR A C 1
ATOM 512 O O . THR A 1 70 ? 8.571 12.883 -8.117 1.00 81.50 70 THR A O 1
ATOM 515 N N . CYS A 1 71 ? 9.047 11.011 -6.963 1.00 85.94 71 CYS A N 1
ATOM 516 C CA . CYS A 1 71 ? 7.758 10.848 -6.294 1.00 85.94 71 CYS A CA 1
ATOM 517 C C . CYS A 1 71 ? 7.764 11.331 -4.840 1.00 85.94 71 CYS A C 1
ATOM 519 O O . CYS A 1 71 ? 6.871 10.987 -4.068 1.00 85.94 71 CYS A O 1
ATOM 521 N N . SER A 1 72 ? 8.771 12.116 -4.440 1.00 85.69 72 SER A N 1
ATOM 522 C CA . SER A 1 72 ? 8.911 12.595 -3.059 1.00 85.69 72 SER A CA 1
ATOM 523 C C . SER A 1 72 ? 7.712 13.415 -2.584 1.00 85.69 72 SER A C 1
ATOM 525 O O . SER A 1 72 ? 7.431 13.422 -1.393 1.00 85.69 72 SER A O 1
ATOM 527 N N . PHE A 1 73 ? 6.995 14.079 -3.495 1.00 89.88 73 PHE A N 1
ATOM 528 C CA . PHE A 1 73 ? 5.765 14.795 -3.160 1.00 89.88 73 PHE A CA 1
ATOM 529 C C . PHE A 1 73 ? 4.635 13.834 -2.765 1.00 89.88 73 PHE A C 1
ATOM 531 O O . PHE A 1 73 ? 4.011 14.013 -1.729 1.00 89.88 73 PHE A O 1
ATOM 538 N N . GLN A 1 74 ? 4.412 12.769 -3.539 1.00 90.00 74 GLN A N 1
ATOM 539 C CA . GLN A 1 74 ? 3.387 11.766 -3.231 1.00 90.00 74 GLN A CA 1
ATOM 540 C C . GLN A 1 74 ? 3.717 11.013 -1.939 1.00 90.00 74 GLN A C 1
ATOM 542 O O . GLN A 1 74 ? 2.819 10.687 -1.172 1.00 90.00 74 GLN A O 1
ATOM 547 N N . VAL A 1 75 ? 5.008 10.776 -1.679 1.00 87.69 75 VAL A N 1
ATOM 548 C CA . VAL A 1 75 ? 5.469 10.197 -0.410 1.00 87.69 75 VAL A CA 1
ATOM 549 C C . VAL A 1 75 ? 5.191 11.137 0.764 1.00 87.69 75 VAL A C 1
ATOM 551 O O . VAL A 1 75 ? 4.732 10.659 1.790 1.00 87.69 75 VAL A O 1
ATOM 554 N N . GLN A 1 76 ? 5.402 12.450 0.617 1.00 89.62 76 GLN A N 1
ATOM 555 C CA . GLN A 1 76 ? 5.060 13.427 1.662 1.00 89.62 76 GLN A CA 1
ATOM 556 C C . GLN A 1 76 ? 3.559 13.446 1.956 1.00 89.62 76 GLN A C 1
ATOM 558 O O . GLN A 1 76 ? 3.175 13.382 3.114 1.00 89.62 76 GLN A O 1
ATOM 563 N N . CYS A 1 77 ? 2.703 13.451 0.928 1.00 90.81 77 CYS A N 1
ATOM 564 C CA . CYS A 1 77 ? 1.254 13.376 1.140 1.00 90.81 77 CYS A CA 1
ATOM 565 C C . CYS A 1 77 ? 0.833 12.084 1.858 1.00 90.81 77 CYS A C 1
ATOM 567 O O . CYS A 1 77 ? -0.090 12.098 2.668 1.00 90.81 77 CYS A O 1
ATOM 569 N N . LEU A 1 78 ? 1.504 10.968 1.559 1.00 89.50 78 LEU A N 1
ATOM 570 C CA . LEU A 1 78 ? 1.262 9.701 2.240 1.00 89.50 78 LEU A CA 1
ATOM 571 C C . LEU A 1 78 ? 1.671 9.757 3.717 1.00 89.50 78 LEU A C 1
ATOM 573 O O . LEU A 1 78 ? 0.928 9.264 4.560 1.00 89.50 78 LEU A O 1
ATOM 577 N N . ASP A 1 79 ? 2.825 10.350 4.015 1.00 89.75 79 ASP A N 1
ATOM 578 C CA . ASP A 1 79 ? 3.336 10.525 5.378 1.00 89.75 79 ASP A CA 1
ATOM 579 C C . ASP A 1 79 ? 2.384 11.392 6.212 1.00 89.75 79 ASP A C 1
ATOM 581 O O . ASP A 1 79 ? 1.915 10.964 7.260 1.00 89.75 79 ASP A O 1
ATOM 585 N N . GLU A 1 80 ? 1.960 12.530 5.659 1.00 91.81 80 GLU A N 1
ATOM 586 C CA . GLU A 1 80 ? 1.034 13.465 6.305 1.00 91.81 80 GLU A CA 1
ATOM 587 C C . GLU A 1 80 ? -0.339 12.816 6.580 1.00 91.81 80 GLU A C 1
ATOM 589 O O . GLU A 1 80 ? -0.953 13.029 7.627 1.00 91.81 80 GLU A O 1
ATOM 594 N N . CYS A 1 81 ? -0.811 11.949 5.674 1.00 91.81 81 CYS A N 1
ATOM 595 C CA . CYS A 1 81 ? -2.019 11.154 5.897 1.00 91.81 81 CYS A CA 1
ATOM 596 C C . CYS A 1 81 ? -1.846 10.125 7.029 1.00 91.81 81 CYS A C 1
ATOM 598 O O . CYS A 1 81 ? -2.761 9.932 7.836 1.00 91.81 81 CYS A O 1
ATOM 600 N N . LEU A 1 82 ? -0.684 9.467 7.106 1.00 88.94 82 LEU A N 1
ATOM 601 C CA . LEU A 1 82 ? -0.380 8.496 8.156 1.00 88.94 82 LEU A CA 1
ATOM 602 C C . LEU A 1 82 ? -0.247 9.163 9.526 1.00 88.94 82 LEU A C 1
ATOM 604 O O . LEU A 1 82 ? -0.819 8.650 10.486 1.00 88.94 82 LEU A O 1
ATOM 608 N N . GLU A 1 83 ? 0.441 10.301 9.612 1.00 89.50 83 GLU A N 1
ATOM 609 C CA . GLU A 1 83 ? 0.554 11.103 10.836 1.00 89.50 83 GLU A CA 1
ATOM 610 C C . GLU A 1 83 ? -0.829 11.544 11.323 1.00 89.50 83 GLU A C 1
ATOM 612 O O . GLU A 1 83 ? -1.215 11.232 12.450 1.00 89.50 83 GLU A O 1
ATOM 617 N N . ALA A 1 84 ? -1.647 12.120 10.437 1.00 88.19 84 ALA A N 1
ATOM 618 C CA . ALA A 1 84 ? -3.005 12.541 10.777 1.00 88.19 84 ALA A CA 1
ATOM 619 C C . ALA A 1 84 ? -3.917 11.382 11.221 1.00 88.19 84 ALA A C 1
ATOM 621 O O . ALA A 1 84 ? -4.945 11.611 11.869 1.00 88.19 84 ALA A O 1
ATOM 622 N N . HIS A 1 85 ? -3.604 10.138 10.843 1.00 87.00 85 HIS A N 1
ATOM 623 C CA . HIS A 1 85 ? -4.315 8.955 11.323 1.00 87.00 85 HIS A CA 1
ATOM 624 C C . HIS A 1 85 ? -3.743 8.426 12.642 1.00 87.00 85 HIS A C 1
ATOM 626 O O . HIS A 1 85 ? -4.514 8.007 13.505 1.00 87.00 85 HIS A O 1
ATOM 632 N N . ALA A 1 86 ? -2.423 8.479 12.825 1.00 84.56 86 ALA A N 1
ATOM 633 C CA . ALA A 1 86 ? -1.758 8.136 14.078 1.00 84.56 86 ALA A CA 1
ATOM 634 C C . ALA A 1 86 ? -2.247 9.034 15.223 1.00 84.56 86 ALA A C 1
ATOM 636 O O . ALA A 1 86 ? -2.720 8.513 16.231 1.00 84.56 86 ALA A O 1
ATOM 637 N N . GLU A 1 87 ? -2.299 10.352 15.008 1.00 84.69 87 GLU A N 1
ATOM 638 C CA . GLU A 1 87 ? -2.819 11.317 15.986 1.00 84.69 87 GLU A CA 1
ATOM 639 C C . GLU A 1 87 ? -4.271 11.008 16.395 1.00 84.69 87 GLU A C 1
ATOM 641 O O . GLU A 1 87 ? -4.658 11.167 17.552 1.00 84.69 87 GLU A O 1
ATOM 646 N N . ARG A 1 88 ? -5.099 10.521 15.459 1.00 78.81 88 ARG A N 1
ATOM 647 C CA . ARG A 1 88 ? -6.490 10.123 15.744 1.00 78.81 88 ARG A CA 1
ATOM 648 C C . ARG A 1 88 ? -6.576 8.831 16.546 1.00 78.81 88 ARG A C 1
ATOM 650 O O . ARG A 1 88 ? -7.456 8.719 17.394 1.00 78.81 88 ARG A O 1
ATOM 657 N N . LEU A 1 89 ? -5.700 7.865 16.275 1.00 76.25 89 LEU A N 1
ATOM 658 C CA . LEU A 1 89 ? -5.623 6.620 17.041 1.00 76.25 89 LEU A CA 1
ATOM 659 C C . LEU A 1 89 ? -5.147 6.885 18.471 1.00 76.25 89 LEU A C 1
ATOM 661 O O . LEU A 1 89 ? -5.678 6.294 19.407 1.00 76.25 89 LEU A O 1
ATOM 665 N N . GLU A 1 90 ? -4.190 7.794 18.650 1.00 73.25 90 GLU A N 1
ATOM 666 C CA . GLU A 1 90 ? -3.726 8.232 19.968 1.00 73.25 90 GLU A CA 1
ATOM 667 C C . GLU A 1 90 ? -4.820 8.998 20.724 1.00 73.25 90 GLU A C 1
ATOM 669 O O . GLU A 1 90 ? -5.054 8.727 21.901 1.00 73.25 90 GLU A O 1
ATOM 674 N N . ALA A 1 91 ? -5.567 9.872 20.042 1.00 70.19 91 ALA A N 1
ATOM 675 C CA . ALA A 1 91 ? -6.704 10.581 20.631 1.00 70.19 91 ALA A CA 1
ATOM 676 C C . ALA A 1 91 ? -7.869 9.650 21.029 1.00 70.19 91 ALA A C 1
ATOM 678 O O . ALA A 1 91 ? -8.532 9.895 22.035 1.00 70.19 91 ALA A O 1
ATOM 679 N N . ASP A 1 92 ? -8.124 8.576 20.272 1.00 58.50 92 ASP A N 1
ATOM 680 C CA . ASP A 1 92 ? -9.125 7.556 20.625 1.00 58.50 92 ASP A CA 1
ATOM 681 C C . ASP A 1 92 ? -8.638 6.654 21.776 1.00 58.50 92 ASP A C 1
ATOM 683 O O . ASP A 1 92 ? -9.406 6.311 22.678 1.00 58.50 92 ASP A O 1
ATOM 687 N N . ALA A 1 93 ? -7.337 6.340 21.814 1.00 59.94 93 ALA A N 1
ATOM 688 C CA . ALA A 1 93 ? -6.710 5.605 22.914 1.00 59.94 93 ALA A CA 1
ATOM 689 C C . ALA A 1 93 ? -6.677 6.405 24.233 1.00 59.94 93 ALA A C 1
ATOM 691 O O . ALA A 1 93 ? -6.663 5.806 25.311 1.00 59.94 93 ALA A O 1
ATOM 692 N N . GLU A 1 94 ? -6.708 7.740 24.158 1.00 52.34 94 GLU A N 1
ATOM 693 C CA . GLU A 1 94 ? -6.831 8.658 25.296 1.00 52.34 94 GLU A CA 1
ATOM 694 C C . GLU A 1 94 ? -8.294 8.984 25.661 1.00 52.34 94 GLU A C 1
ATOM 696 O O . GLU A 1 94 ? -8.556 9.922 26.412 1.00 52.34 94 GLU A O 1
ATOM 701 N N . LEU A 1 95 ? -9.293 8.217 25.206 1.00 47.72 95 LEU A N 1
ATOM 702 C CA . LEU A 1 95 ? -10.626 8.340 25.798 1.00 47.72 95 LEU A CA 1
ATOM 703 C C . LEU A 1 95 ? -10.570 7.869 27.263 1.00 47.72 95 LEU A C 1
ATOM 705 O O . LEU A 1 95 ? -10.330 6.684 27.535 1.00 47.72 95 LEU A O 1
ATOM 709 N N . PRO A 1 96 ? -10.800 8.763 28.246 1.00 48.12 96 PRO A N 1
ATOM 710 C CA . PRO A 1 96 ? -10.746 8.386 29.642 1.00 48.12 96 PRO A CA 1
ATOM 711 C C . PRO A 1 96 ? -11.811 7.329 29.907 1.00 48.12 96 PRO A C 1
ATOM 713 O O . PRO A 1 96 ? -12.964 7.446 29.486 1.00 48.12 96 PRO A O 1
ATOM 716 N N . ARG A 1 97 ? -11.431 6.316 30.689 1.00 51.25 97 ARG A N 1
ATOM 717 C CA . ARG A 1 97 ? -12.366 5.497 31.458 1.00 51.25 97 ARG A CA 1
ATOM 718 C C . ARG A 1 97 ? -13.211 6.427 32.327 1.00 51.25 97 ARG A C 1
ATOM 720 O O . ARG A 1 97 ? -12.911 6.627 33.502 1.00 51.25 97 ARG A O 1
ATOM 727 N N . VAL A 1 98 ? -14.284 6.980 31.774 1.00 54.09 98 VAL A N 1
ATOM 728 C CA . VAL A 1 98 ? -15.399 7.487 32.561 1.00 54.09 98 VAL A CA 1
ATOM 729 C C . VAL A 1 98 ? -16.059 6.264 33.189 1.00 54.09 98 VAL A C 1
ATOM 731 O O . VAL A 1 98 ? -17.026 5.701 32.680 1.00 54.09 98 VAL A O 1
ATOM 734 N N . SER A 1 99 ? -15.469 5.795 34.292 1.00 48.09 99 SER A N 1
ATOM 735 C CA . SER A 1 99 ? -16.166 4.945 35.243 1.00 48.09 99 SER A CA 1
ATOM 736 C C . SER A 1 99 ? -17.443 5.674 35.617 1.00 48.09 99 SER A C 1
ATOM 738 O O . SER A 1 99 ? -17.432 6.717 36.270 1.00 48.09 99 SER A O 1
ATOM 740 N N . GLN A 1 100 ? -18.542 5.111 35.136 1.00 53.38 100 GLN A N 1
ATOM 741 C CA . GLN A 1 100 ? -19.874 5.395 35.609 1.00 53.38 100 GLN A CA 1
ATOM 742 C C . GLN A 1 100 ? -19.926 5.338 37.137 1.00 53.38 100 GLN A C 1
ATOM 744 O O . GLN A 1 100 ? -19.309 4.471 37.755 1.00 53.38 100 GLN A O 1
ATOM 749 N N . GLY A 1 101 ? -20.792 6.167 37.714 1.00 54.66 101 GLY A N 1
ATOM 750 C CA . GLY A 1 101 ? -21.460 5.809 38.959 1.00 54.66 101 GLY A CA 1
ATOM 751 C C . GLY A 1 101 ? -21.368 6.842 40.067 1.00 54.66 101 GLY A C 1
ATOM 752 O O . GLY A 1 101 ? -20.817 6.553 41.120 1.00 54.66 101 GLY A O 1
ATOM 753 N N . GLN A 1 102 ? -22.041 7.980 39.911 1.00 50.81 102 GLN A N 1
ATOM 754 C CA . GLN A 1 102 ? -22.695 8.573 41.076 1.00 50.81 102 GLN A CA 1
ATOM 755 C C . GLN A 1 102 ? -24.107 8.997 40.700 1.00 50.81 102 GLN A C 1
ATOM 757 O O . GLN A 1 102 ? -24.403 10.138 40.359 1.00 50.81 102 GLN A O 1
ATOM 762 N N . GLY A 1 103 ? -24.984 7.995 40.716 1.00 54.03 103 GLY A N 1
ATOM 763 C CA . GLY A 1 103 ? -26.408 8.231 40.811 1.00 54.03 103 GLY A CA 1
ATOM 764 C C . GLY A 1 103 ? -26.767 8.865 42.158 1.00 54.03 103 GLY A C 1
ATOM 765 O O . GLY A 1 103 ? -26.135 8.595 43.178 1.00 54.03 103 GLY A O 1
ATOM 766 N N . ARG A 1 104 ? -27.881 9.604 42.109 1.00 49.50 104 ARG A N 1
ATOM 767 C CA . ARG A 1 104 ? -28.747 10.064 43.210 1.00 49.50 104 ARG A CA 1
ATOM 768 C C . ARG A 1 104 ? -28.418 11.417 43.876 1.00 49.50 104 ARG A C 1
ATOM 770 O O . ARG A 1 104 ? -27.773 11.498 44.910 1.00 49.50 104 ARG A O 1
ATOM 777 N N . ASN A 1 105 ? -29.013 12.464 43.289 1.00 50.09 105 ASN A N 1
ATOM 778 C CA . ASN A 1 105 ? -29.784 13.517 43.988 1.00 50.09 105 ASN A CA 1
ATOM 779 C C . ASN A 1 105 ? -30.889 12.891 44.885 1.00 50.09 105 ASN A C 1
ATOM 781 O O . ASN A 1 105 ? -31.213 11.719 44.667 1.00 50.09 105 ASN A O 1
ATOM 785 N N . PRO A 1 106 ? -31.688 13.654 45.657 1.00 64.12 106 PRO A N 1
ATOM 786 C CA . PRO A 1 106 ? -31.450 14.835 46.506 1.00 64.12 106 PRO A CA 1
ATOM 787 C C . PRO A 1 106 ? -32.045 14.623 47.936 1.00 64.12 106 PRO A C 1
ATOM 789 O O . PRO A 1 106 ? -32.668 13.588 48.173 1.00 64.12 106 PRO A O 1
ATOM 792 N N . ALA A 1 107 ? -31.889 15.610 48.837 1.00 43.59 107 ALA A N 1
ATOM 793 C CA . ALA A 1 107 ? -32.754 16.005 49.982 1.00 43.59 107 ALA A CA 1
ATOM 794 C C . ALA A 1 107 ? -31.933 16.450 51.203 1.00 43.59 107 ALA A C 1
ATOM 796 O O . ALA A 1 107 ? -31.190 15.610 51.757 1.00 43.59 107 ALA A O 1
#